Protein AF-A0A529NV01-F1 (afdb_monomer_lite)

Foldseek 3Di:
DLLVCVVPPDPVNVCCCVVPVVVVLLVVLVVVCVLQVDHSPDPVSSVVSVVLVCLLCVCVNCVVVVCVVVVHPHCDPVNSVVSVVVSVVVVVVVSVVSVVCVVPVPVVVVVVVVVPDD

Structure (mmCIF, N/CA/C/O backbone):
data_AF-A0A529NV01-F1
#
_entry.id   AF-A0A529NV01-F1
#
loop_
_atom_site.group_PDB
_atom_site.id
_atom_site.type_symbol
_atom_site.label_atom_id
_atom_site.label_alt_id
_atom_site.label_comp_id
_atom_site.label_asym_id
_atom_site.label_entity_id
_atom_site.label_seq_id
_atom_site.pdbx_PDB_ins_code
_atom_site.Cartn_x
_atom_site.Cartn_y
_atom_site.Cartn_z
_atom_site.occupancy
_atom_site.B_iso_or_equiv
_atom_site.auth_seq_id
_atom_site.auth_comp_id
_atom_site.auth_asym_id
_atom_site.auth_atom_id
_atom_site.pdbx_PDB_model_num
ATOM 1 N N . PHE A 1 1 ? 11.933 9.793 -12.035 1.00 50.94 1 PHE A N 1
ATOM 2 C CA . PHE A 1 1 ? 11.729 11.188 -11.596 1.00 50.94 1 PHE A CA 1
ATOM 3 C C . PHE A 1 1 ? 11.344 11.247 -10.118 1.00 50.94 1 PHE A C 1
ATOM 5 O O . PHE A 1 1 ? 12.206 11.589 -9.330 1.00 50.94 1 PHE A O 1
ATOM 12 N N . VAL A 1 2 ? 10.155 10.771 -9.715 1.00 54.41 2 VAL A N 1
ATOM 13 C CA . VAL A 1 2 ? 9.695 10.738 -8.300 1.00 54.41 2 VAL A CA 1
ATOM 14 C C . VAL A 1 2 ? 10.703 10.085 -7.344 1.00 54.41 2 VAL A C 1
ATOM 16 O O . VAL A 1 2 ? 10.987 10.621 -6.284 1.00 54.41 2 VAL A O 1
ATOM 19 N N . LEU A 1 3 ? 11.315 8.972 -7.754 1.00 52.94 3 LEU A N 1
ATOM 20 C CA . LEU A 1 3 ? 12.318 8.276 -6.947 1.0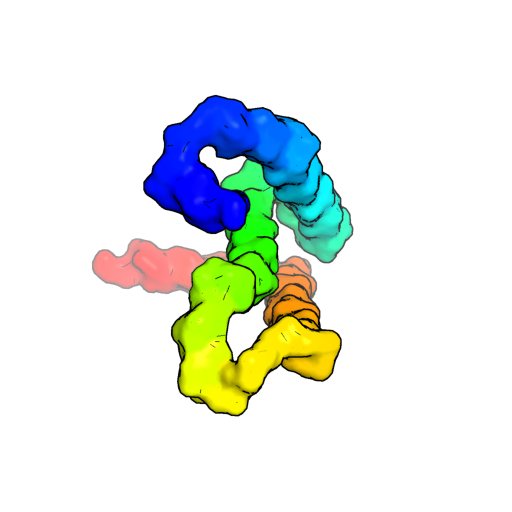0 52.94 3 LEU A CA 1
ATOM 21 C C . LEU A 1 3 ? 13.584 9.091 -6.660 1.00 52.94 3 LEU A C 1
ATOM 23 O O . LEU A 1 3 ? 14.123 9.036 -5.564 1.00 52.94 3 LEU A O 1
ATOM 27 N N . ARG A 1 4 ? 14.045 9.851 -7.658 1.00 58.09 4 ARG A N 1
ATOM 28 C CA . ARG A 1 4 ? 15.228 10.709 -7.551 1.00 58.09 4 ARG A CA 1
ATOM 29 C C . ARG A 1 4 ? 14.952 11.878 -6.607 1.00 58.09 4 ARG A C 1
ATOM 31 O O . ARG A 1 4 ? 15.805 12.198 -5.792 1.00 58.09 4 ARG A O 1
ATOM 38 N N . GLU A 1 5 ? 13.758 12.458 -6.700 1.00 54.69 5 GLU A N 1
ATOM 39 C CA . GLU A 1 5 ? 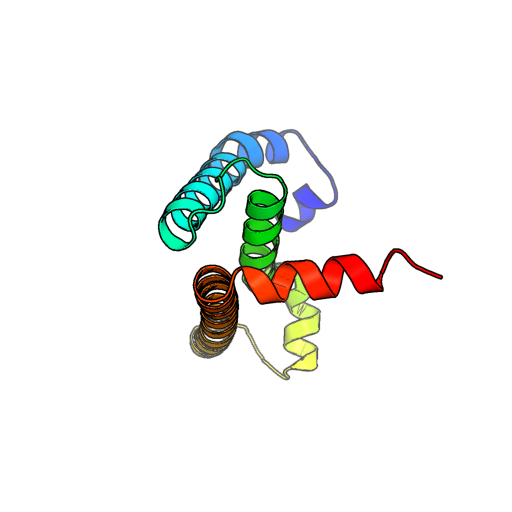13.312 13.557 -5.835 1.00 54.69 5 GLU A CA 1
ATOM 40 C C . GLU A 1 5 ? 13.086 13.101 -4.383 1.00 54.69 5 GLU A C 1
ATOM 42 O O . GLU A 1 5 ? 13.378 13.853 -3.467 1.00 54.69 5 GLU A O 1
ATOM 47 N N . LEU A 1 6 ? 12.643 11.859 -4.140 1.00 55.16 6 LEU A N 1
ATOM 48 C CA . LEU A 1 6 ? 12.535 11.306 -2.778 1.00 55.16 6 LEU A CA 1
ATOM 49 C C . LEU A 1 6 ? 13.902 11.075 -2.113 1.00 55.16 6 LEU A C 1
ATOM 51 O O . LEU A 1 6 ? 14.009 11.152 -0.894 1.00 55.16 6 LEU A O 1
ATOM 55 N N . SER A 1 7 ? 14.943 10.784 -2.899 1.00 52.03 7 SER A N 1
ATOM 56 C CA . SER A 1 7 ? 16.315 10.620 -2.397 1.00 52.03 7 SER A CA 1
ATOM 57 C C . SER A 1 7 ? 17.093 11.938 -2.305 1.00 52.03 7 SER A C 1
ATOM 59 O O . SER A 1 7 ? 18.062 12.007 -1.558 1.00 52.03 7 SER A O 1
ATOM 61 N N . HIS A 1 8 ? 16.690 12.965 -3.059 1.00 48.94 8 HIS A N 1
ATOM 62 C CA . HIS A 1 8 ? 17.265 14.313 -3.044 1.00 48.94 8 HIS A CA 1
ATOM 63 C C . HIS A 1 8 ? 16.117 15.332 -3.070 1.00 48.94 8 HIS A C 1
ATOM 65 O O . HIS A 1 8 ? 15.733 15.778 -4.154 1.00 48.94 8 HIS A O 1
ATOM 71 N N . PRO A 1 9 ? 15.531 15.662 -1.904 1.00 55.84 9 PRO A N 1
ATOM 72 C CA . PRO A 1 9 ? 14.368 16.536 -1.824 1.00 55.84 9 PRO A CA 1
ATOM 73 C C . PRO A 1 9 ? 14.652 17.900 -2.452 1.00 55.84 9 PRO A C 1
ATOM 75 O O . PRO A 1 9 ? 15.593 18.591 -2.064 1.00 55.84 9 PRO A O 1
ATOM 78 N N . THR A 1 10 ? 13.825 18.301 -3.414 1.00 64.44 10 THR A N 1
ATOM 79 C CA . THR A 1 10 ? 13.809 19.661 -3.968 1.00 64.44 10 THR A CA 1
ATOM 80 C C . THR A 1 10 ? 12.414 20.268 -3.819 1.00 64.44 10 THR A C 1
ATOM 82 O O . THR A 1 10 ? 11.451 19.561 -3.530 1.00 64.44 10 THR A O 1
ATOM 85 N N . ALA A 1 11 ? 12.251 21.562 -4.109 1.00 65.38 11 ALA A N 1
ATOM 86 C CA . ALA A 1 11 ? 10.942 22.229 -4.110 1.00 65.38 11 ALA A CA 1
ATOM 87 C C . ALA A 1 11 ? 9.910 21.613 -5.092 1.00 65.38 11 ALA A C 1
ATOM 89 O O . ALA A 1 11 ? 8.723 21.949 -5.055 1.00 65.38 11 ALA A O 1
ATOM 90 N N . ALA A 1 12 ? 10.334 20.729 -6.005 1.00 61.06 12 ALA A N 1
ATOM 91 C CA . ALA A 1 12 ? 9.426 19.933 -6.829 1.00 61.06 12 ALA A CA 1
ATOM 92 C C . ALA A 1 12 ? 8.773 18.789 -6.033 1.00 61.06 12 ALA A C 1
ATOM 94 O O . ALA A 1 12 ? 7.610 18.463 -6.285 1.00 61.06 12 ALA A O 1
ATOM 95 N N . LEU A 1 13 ? 9.481 18.221 -5.050 1.00 61.34 13 LEU A N 1
ATOM 96 C CA . LEU A 1 13 ? 8.941 17.209 -4.148 1.00 61.34 13 LEU A CA 1
ATOM 97 C C . LEU A 1 13 ? 7.818 17.794 -3.290 1.00 61.34 13 LEU A C 1
ATOM 99 O O . LEU A 1 13 ? 6.777 17.159 -3.193 1.00 61.34 13 LEU A O 1
ATOM 103 N N . ASP A 1 14 ? 7.969 19.015 -2.770 1.00 61.22 14 ASP A N 1
ATOM 104 C CA . ASP A 1 14 ? 6.941 19.663 -1.940 1.00 61.22 14 ASP A CA 1
ATOM 105 C C . ASP A 1 14 ? 5.622 19.868 -2.700 1.00 61.22 14 ASP A C 1
ATOM 107 O O . ASP A 1 14 ? 4.542 19.601 -2.174 1.00 61.22 14 ASP A O 1
ATOM 111 N N . ARG A 1 15 ? 5.690 20.266 -3.980 1.00 67.19 15 ARG A N 1
ATOM 112 C CA . ARG A 1 15 ? 4.496 20.407 -4.835 1.00 67.19 15 ARG A CA 1
ATOM 113 C C . ARG A 1 15 ? 3.840 19.065 -5.159 1.00 67.19 15 ARG A C 1
ATOM 115 O O . ARG A 1 15 ? 2.616 18.981 -5.166 1.00 67.19 15 ARG A O 1
ATOM 122 N N . ILE A 1 16 ? 4.627 18.020 -5.424 1.00 66.25 16 ILE A N 1
ATOM 123 C CA . ILE A 1 16 ? 4.105 16.662 -5.660 1.00 66.25 16 ILE A CA 1
ATOM 124 C C . ILE A 1 16 ? 3.514 16.087 -4.366 1.00 66.25 16 ILE A C 1
ATOM 126 O O . ILE A 1 16 ? 2.472 15.428 -4.394 1.00 66.25 16 ILE A O 1
ATOM 130 N N . TYR A 1 17 ? 4.154 16.364 -3.233 1.00 66.31 17 TYR A N 1
ATOM 131 C CA . TYR A 1 17 ? 3.722 15.912 -1.924 1.00 66.31 17 TYR A CA 1
ATOM 132 C C . TYR A 1 17 ? 2.374 16.534 -1.551 1.00 66.31 17 TYR A C 1
ATOM 134 O O . TYR A 1 17 ? 1.400 15.804 -1.370 1.00 66.31 17 TYR A O 1
ATOM 142 N N . ALA A 1 18 ? 2.294 17.868 -1.541 1.00 68.06 18 ALA A N 1
ATOM 143 C CA . ALA A 1 18 ? 1.076 18.600 -1.199 1.00 68.06 18 ALA A CA 1
ATOM 144 C C . ALA A 1 18 ? -0.039 18.426 -2.245 1.00 68.06 18 ALA A C 1
ATOM 1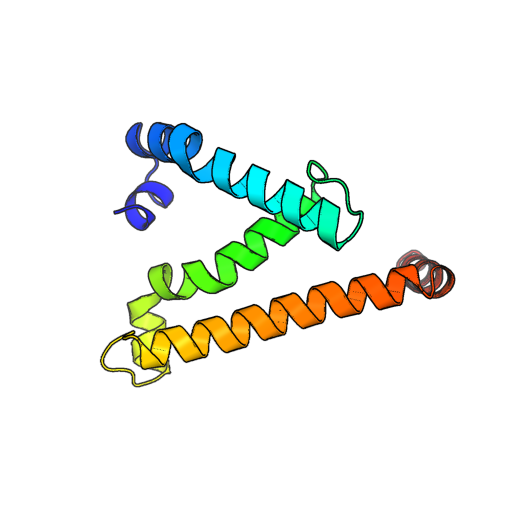46 O O . ALA A 1 18 ? -1.215 18.358 -1.900 1.00 68.06 18 ALA A O 1
ATOM 147 N N . GLY A 1 19 ? 0.314 18.347 -3.532 1.00 71.94 19 GLY A N 1
ATOM 148 C CA . GLY A 1 19 ? -0.666 18.294 -4.617 1.00 71.94 19 GLY A CA 1
ATOM 149 C C . GLY A 1 19 ? -1.238 16.904 -4.896 1.00 71.94 19 GLY A C 1
ATOM 150 O O . GLY A 1 19 ? -2.365 16.799 -5.372 1.00 71.94 19 GLY A O 1
ATOM 151 N N . VAL A 1 20 ? -0.478 15.834 -4.635 1.00 73.44 20 VAL A N 1
ATOM 152 C CA . VAL A 1 20 ? -0.849 14.474 -5.066 1.00 73.44 20 VAL A CA 1
ATOM 153 C C . VAL A 1 20 ? -0.687 13.451 -3.952 1.00 73.44 20 VAL A C 1
ATOM 155 O O . VAL A 1 20 ? -1.620 12.690 -3.694 1.00 73.44 20 VAL A O 1
ATOM 158 N N . PHE A 1 21 ? 0.469 13.405 -3.291 1.00 82.69 21 PHE A N 1
ATOM 159 C CA . PHE A 1 21 ? 0.777 12.323 -2.358 1.00 82.69 21 PHE A CA 1
ATOM 160 C C . PHE A 1 21 ? -0.070 12.382 -1.086 1.00 82.69 21 PHE A C 1
ATOM 162 O O . PHE A 1 21 ? -0.773 11.417 -0.789 1.00 82.69 21 PHE A O 1
ATOM 169 N N . GLU A 1 22 ? -0.044 13.505 -0.365 1.00 87.69 22 GLU A N 1
ATOM 170 C CA . GLU A 1 22 ? -0.800 13.666 0.879 1.00 87.69 22 GLU A CA 1
ATOM 171 C C . GLU A 1 22 ? -2.317 13.533 0.652 1.00 87.69 22 GLU A C 1
ATOM 173 O O . GLU A 1 22 ? -2.937 12.730 1.355 1.00 87.69 22 GLU A O 1
ATOM 178 N N . PRO A 1 23 ? -2.940 14.205 -0.343 1.00 90.88 23 PRO A N 1
ATOM 179 C CA . PRO A 1 23 ? -4.370 14.036 -0.601 1.00 90.88 23 PRO A CA 1
ATOM 180 C C . PRO A 1 23 ? -4.750 12.586 -0.930 1.00 90.88 23 PRO A C 1
ATOM 182 O O . PRO A 1 23 ? -5.780 12.090 -0.470 1.00 90.88 23 PRO A O 1
ATOM 185 N N . THR A 1 24 ? -3.909 11.883 -1.699 1.00 92.62 24 THR A N 1
ATOM 186 C CA . THR A 1 24 ? -4.143 10.474 -2.048 1.00 92.62 24 THR A CA 1
ATOM 187 C C . THR A 1 24 ? -4.010 9.572 -0.827 1.00 92.62 24 THR A C 1
ATOM 189 O O . THR A 1 24 ? -4.883 8.738 -0.591 1.00 92.62 24 THR A O 1
ATOM 192 N N . HIS A 1 25 ? -2.952 9.741 -0.030 1.00 95.94 25 HIS A N 1
ATOM 193 C CA . HIS A 1 25 ? -2.736 8.960 1.189 1.00 95.94 25 HIS A CA 1
ATOM 194 C C . HIS A 1 25 ? -3.884 9.157 2.182 1.00 95.94 25 HIS A C 1
ATOM 196 O O . HIS A 1 25 ? -4.475 8.173 2.622 1.00 95.94 25 HIS A O 1
ATOM 202 N N . ARG A 1 26 ? -4.296 10.406 2.428 1.00 96.75 26 ARG A N 1
ATOM 203 C CA . ARG A 1 26 ? -5.437 10.725 3.296 1.00 96.75 26 ARG A CA 1
ATOM 204 C C . ARG A 1 26 ? -6.727 10.070 2.807 1.00 96.75 26 ARG A C 1
ATOM 206 O O . ARG A 1 26 ? -7.466 9.483 3.593 1.00 96.75 26 ARG A O 1
ATOM 213 N N . ARG A 1 27 ? -6.986 10.099 1.495 1.00 96.69 27 ARG A N 1
ATOM 214 C CA . ARG A 1 27 ? -8.145 9.414 0.903 1.00 96.69 27 ARG A CA 1
ATOM 215 C C . ARG A 1 27 ? -8.111 7.906 1.131 1.00 96.69 27 ARG A C 1
ATOM 217 O O . ARG A 1 27 ? -9.145 7.323 1.444 1.00 96.69 27 ARG A O 1
ATOM 224 N N . LEU A 1 28 ? -6.945 7.284 1.002 1.00 97.25 28 LEU A N 1
ATOM 225 C CA . LEU A 1 28 ? -6.776 5.858 1.276 1.00 97.25 28 LEU A CA 1
ATOM 226 C C . LEU A 1 28 ? -6.963 5.536 2.767 1.00 97.25 28 LEU A C 1
ATOM 228 O O . LEU A 1 28 ? -7.600 4.533 3.077 1.00 97.25 28 LEU A O 1
ATOM 232 N N . CYS A 1 29 ? -6.516 6.402 3.681 1.00 98.31 29 CYS A N 1
ATOM 233 C CA . CYS A 1 29 ? -6.805 6.280 5.115 1.00 98.31 29 CYS A CA 1
ATOM 234 C C . CYS A 1 29 ? -8.310 6.344 5.417 1.00 98.31 29 CYS A C 1
ATOM 236 O O . CYS A 1 29 ? -8.806 5.530 6.188 1.00 98.31 29 CYS A O 1
ATOM 238 N N . MET A 1 30 ? -9.061 7.238 4.767 1.00 98.19 30 MET A N 1
ATOM 239 C CA . MET A 1 30 ? -10.524 7.297 4.926 1.00 98.19 30 MET A CA 1
ATOM 240 C C . MET A 1 30 ? -11.235 6.046 4.386 1.00 98.19 30 MET A C 1
ATOM 242 O O . MET A 1 30 ? -12.259 5.627 4.924 1.00 98.19 30 MET A O 1
ATOM 246 N N . ILE A 1 31 ? -10.724 5.437 3.312 1.00 97.81 31 ILE A N 1
ATOM 247 C CA . ILE A 1 31 ? -11.248 4.158 2.799 1.00 97.81 31 ILE A CA 1
ATOM 248 C C . ILE A 1 31 ? -10.926 3.026 3.782 1.00 97.81 31 ILE A C 1
ATOM 250 O O . ILE A 1 31 ? -11.771 2.172 4.045 1.00 97.81 31 ILE A O 1
ATOM 254 N N . TRP A 1 32 ? -9.720 3.035 4.349 1.00 97.38 32 TRP A N 1
ATOM 255 C CA . TRP A 1 32 ? -9.294 2.068 5.355 1.00 97.38 32 TRP A CA 1
ATOM 256 C C . TRP A 1 32 ? -10.176 2.101 6.604 1.00 97.38 32 TRP A C 1
ATOM 258 O O . TRP A 1 32 ? -10.621 1.053 7.074 1.00 97.38 32 TRP A O 1
ATOM 268 N N . GLU A 1 33 ? -10.465 3.298 7.111 1.00 97.19 33 GLU A N 1
ATOM 269 C CA . GLU A 1 33 ? -11.368 3.502 8.243 1.00 97.19 33 GLU A CA 1
ATOM 270 C C . GLU A 1 33 ? -12.758 2.935 7.957 1.00 97.19 33 GLU A C 1
ATOM 272 O O . GLU A 1 33 ? -13.278 2.162 8.754 1.00 97.19 33 GLU A O 1
ATOM 277 N N . GLN A 1 34 ? -13.328 3.215 6.784 1.00 96.50 34 GLN A N 1
ATOM 278 C CA . GLN A 1 34 ? -14.625 2.650 6.397 1.00 96.50 34 GLN A CA 1
ATOM 279 C C . GLN A 1 34 ? -14.616 1.116 6.331 1.00 96.50 34 GLN A C 1
ATOM 281 O O . GLN A 1 34 ? -15.613 0.480 6.662 1.00 96.50 34 GLN A O 1
ATOM 286 N N . ALA A 1 35 ? -13.500 0.512 5.916 1.00 94.62 35 ALA A N 1
ATOM 287 C CA . ALA A 1 35 ? -13.380 -0.937 5.794 1.00 94.62 35 ALA A CA 1
ATOM 288 C C . ALA A 1 35 ? -13.108 -1.652 7.130 1.00 94.62 35 ALA A C 1
ATOM 290 O O . ALA A 1 35 ? -13.374 -2.849 7.239 1.00 94.62 35 ALA A O 1
ATOM 291 N N . THR A 1 36 ? -12.536 -0.964 8.123 1.00 95.19 36 THR A N 1
ATOM 292 C CA . THR A 1 36 ? -11.975 -1.613 9.325 1.00 95.19 36 THR A CA 1
ATOM 293 C C . THR A 1 36 ? -12.446 -1.031 10.654 1.00 95.19 36 THR A C 1
ATOM 295 O O . THR A 1 36 ? -12.288 -1.683 11.683 1.00 95.19 36 THR A O 1
ATOM 298 N N . GLY A 1 37 ? -12.989 0.186 10.652 1.00 95.00 37 GLY A N 1
ATOM 299 C CA . GLY A 1 37 ? -13.276 0.979 11.847 1.00 95.00 37 GLY A CA 1
ATOM 300 C C . GLY A 1 37 ? -12.040 1.594 12.519 1.00 95.00 37 GLY A C 1
ATOM 301 O O . GLY A 1 37 ? -12.187 2.258 13.543 1.00 95.00 37 GLY A O 1
ATOM 302 N N . GLU A 1 38 ? -10.824 1.385 11.996 1.00 95.62 38 GLU A N 1
ATOM 303 C CA . GLU A 1 38 ? -9.613 2.015 12.540 1.00 95.62 38 GLU A CA 1
ATOM 304 C C . GLU A 1 38 ? -9.569 3.506 12.140 1.00 95.62 38 GLU A C 1
ATOM 306 O O . GLU A 1 38 ? -9.614 3.789 10.942 1.00 95.62 38 GLU A O 1
ATOM 311 N N . PRO A 1 39 ? -9.418 4.466 13.080 1.00 97.69 39 PRO A N 1
ATOM 312 C CA . PRO A 1 39 ? -9.494 5.893 12.754 1.00 97.69 39 PRO A CA 1
ATOM 313 C C . PRO A 1 39 ? -8.488 6.306 11.674 1.00 97.69 39 PRO A C 1
ATOM 315 O O . PRO A 1 39 ? -7.297 5.983 11.797 1.00 97.69 39 PRO A O 1
ATOM 318 N N . ALA A 1 40 ? -8.932 7.040 10.646 1.00 97.62 40 ALA A N 1
ATOM 319 C CA . ALA A 1 40 ? -8.109 7.367 9.474 1.00 97.62 40 ALA A CA 1
ATOM 320 C C . ALA A 1 40 ? -6.816 8.116 9.833 1.00 97.62 40 ALA A C 1
ATOM 322 O O . ALA A 1 40 ? -5.749 7.820 9.296 1.00 97.62 40 ALA A O 1
ATOM 323 N N . GLU A 1 41 ? -6.896 9.044 10.786 1.00 96.81 41 GLU A N 1
ATOM 324 C CA . GLU A 1 41 ? -5.761 9.880 11.196 1.00 96.81 41 GLU A CA 1
ATOM 325 C C . GLU A 1 41 ? -4.880 9.231 12.278 1.00 96.81 41 GLU A C 1
ATOM 327 O O . GLU A 1 41 ? -3.843 9.782 12.665 1.00 96.81 41 GLU A O 1
ATOM 332 N N . SER A 1 42 ? -5.236 8.031 12.753 1.00 97.94 42 SER A N 1
ATOM 333 C CA . SER A 1 42 ? -4.384 7.303 13.694 1.00 97.94 42 SER A CA 1
ATOM 334 C C . SER A 1 42 ? -3.033 6.972 13.051 1.00 97.94 42 SER A C 1
ATOM 336 O O . SER A 1 42 ? -2.939 6.666 11.860 1.00 97.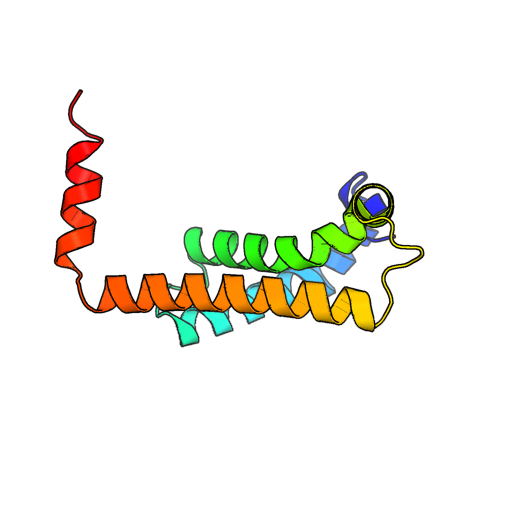94 42 SER A O 1
ATOM 338 N N . GLU A 1 43 ? -1.955 7.018 13.837 1.00 97.31 43 GLU A N 1
ATOM 339 C CA . GLU A 1 43 ? -0.619 6.652 13.347 1.00 97.31 43 GLU A CA 1
ATOM 340 C C . GLU A 1 43 ? -0.600 5.233 12.764 1.00 97.31 43 GLU A C 1
ATOM 342 O O . GLU A 1 43 ? -0.048 5.006 11.688 1.00 97.31 43 GLU A O 1
ATOM 347 N N . ARG A 1 44 ? -1.294 4.296 13.418 1.00 96.50 44 ARG A N 1
ATOM 348 C CA . ARG A 1 44 ? -1.432 2.913 12.957 1.00 96.50 44 ARG A CA 1
ATOM 349 C C . ARG A 1 44 ? -2.059 2.826 11.565 1.00 96.50 44 ARG A C 1
ATOM 351 O O . ARG A 1 44 ? -1.518 2.111 10.721 1.00 96.50 44 ARG A O 1
ATOM 358 N N . THR A 1 45 ? -3.156 3.541 11.305 1.00 97.81 45 THR A N 1
ATOM 359 C CA . THR A 1 45 ? -3.792 3.566 9.977 1.00 97.81 45 THR A CA 1
ATOM 360 C C . THR A 1 45 ? -2.859 4.184 8.943 1.00 97.81 45 THR A C 1
ATOM 362 O O . THR A 1 45 ? -2.629 3.582 7.895 1.00 97.81 45 THR A O 1
ATOM 365 N N . ARG A 1 46 ? -2.237 5.329 9.254 1.00 98.06 46 ARG A N 1
ATOM 366 C CA . ARG A 1 46 ? -1.308 6.002 8.333 1.00 98.06 46 ARG A CA 1
ATOM 367 C C . ARG A 1 46 ? -0.133 5.104 7.943 1.00 98.06 46 ARG A C 1
ATOM 369 O O . ARG A 1 46 ? 0.163 4.979 6.753 1.00 98.06 46 ARG A O 1
ATOM 376 N N . LEU A 1 47 ? 0.487 4.431 8.917 1.00 97.56 47 LEU A N 1
ATOM 377 C CA . LEU A 1 47 ? 1.554 3.454 8.679 1.00 97.56 47 LEU A CA 1
ATOM 378 C C . LEU A 1 47 ? 1.055 2.259 7.863 1.00 97.56 47 LEU A C 1
ATOM 380 O O . LEU A 1 47 ? 1.712 1.854 6.910 1.00 97.56 47 LEU A O 1
ATOM 384 N N . THR A 1 48 ? -0.124 1.730 8.187 1.00 97.44 48 THR A N 1
ATOM 385 C CA . THR A 1 48 ? -0.730 0.610 7.453 1.00 97.44 48 THR A CA 1
ATOM 386 C C . THR A 1 48 ? -0.972 0.959 5.982 1.00 97.44 48 THR A C 1
ATOM 388 O O . THR A 1 48 ? -0.671 0.172 5.089 1.00 97.44 48 THR A O 1
ATOM 391 N N . VAL A 1 49 ? -1.474 2.158 5.698 1.00 97.25 49 VAL A N 1
ATOM 392 C CA . VAL A 1 49 ? -1.691 2.609 4.321 1.00 97.25 49 VAL A CA 1
ATOM 393 C C . VAL A 1 49 ? -0.360 2.850 3.602 1.00 97.25 49 VAL A C 1
ATOM 395 O O . VAL A 1 49 ? -0.227 2.486 2.433 1.00 97.25 49 VAL A O 1
ATOM 398 N N . PHE A 1 50 ? 0.664 3.380 4.284 1.00 95.56 50 PHE A N 1
ATOM 399 C CA . PHE A 1 50 ? 2.000 3.504 3.693 1.00 95.56 50 PHE A CA 1
ATOM 400 C C . PHE A 1 50 ? 2.603 2.155 3.304 1.00 95.56 50 PHE A C 1
ATOM 402 O O . PHE A 1 50 ? 3.200 2.055 2.231 1.00 95.56 50 PHE A O 1
ATOM 409 N N . THR A 1 51 ? 2.439 1.113 4.122 1.00 96.00 51 THR A N 1
ATOM 410 C CA . THR A 1 51 ? 2.968 -0.216 3.785 1.00 96.00 51 THR A CA 1
ATOM 411 C C . THR A 1 51 ? 2.246 -0.820 2.582 1.00 96.00 51 THR A C 1
ATOM 413 O O . THR A 1 51 ? 2.917 -1.331 1.686 1.00 96.00 51 THR A O 1
ATOM 416 N N . LEU A 1 52 ? 0.918 -0.682 2.491 1.00 95.94 52 LEU A N 1
ATOM 417 C CA . LEU A 1 52 ? 0.131 -1.119 1.328 1.00 95.94 52 LEU A CA 1
ATOM 418 C C . LEU A 1 52 ? 0.559 -0.412 0.035 1.00 95.94 52 LEU A C 1
ATOM 420 O O . LEU A 1 52 ? 0.775 -1.059 -0.989 1.00 95.94 52 LEU A O 1
ATOM 424 N N . ILE A 1 53 ? 0.748 0.910 0.075 1.00 93.38 53 ILE A N 1
ATOM 425 C CA . ILE A 1 53 ? 1.276 1.668 -1.072 1.00 93.38 53 ILE A CA 1
ATOM 426 C C . ILE A 1 53 ? 2.690 1.181 -1.422 1.00 93.38 53 ILE A C 1
ATOM 428 O O . ILE A 1 53 ? 3.009 0.956 -2.594 1.00 93.38 53 ILE A O 1
ATOM 432 N N . GLY A 1 54 ? 3.533 0.985 -0.405 1.00 91.12 54 GLY A N 1
ATOM 433 C CA . GLY A 1 54 ? 4.911 0.525 -0.545 1.00 91.12 54 GLY A CA 1
ATOM 434 C C . GLY A 1 54 ? 5.029 -0.816 -1.267 1.00 91.12 54 GLY A C 1
ATOM 435 O O . GLY A 1 54 ? 5.917 -0.964 -2.106 1.00 91.12 54 GLY A O 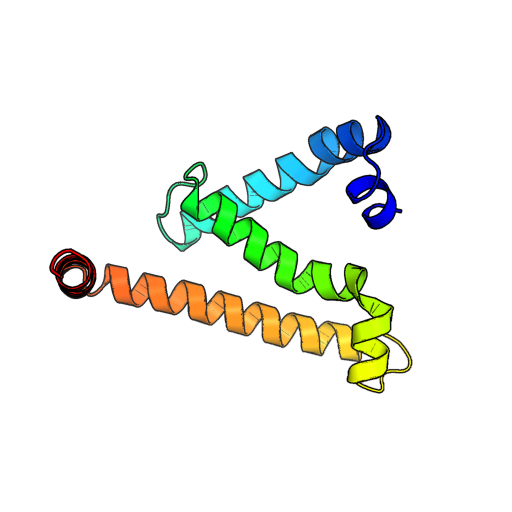1
ATOM 436 N N . GLN A 1 55 ? 4.103 -1.751 -1.024 1.00 94.88 55 GLN A N 1
ATOM 437 C CA . GLN A 1 55 ? 4.072 -3.054 -1.700 1.00 94.88 55 GLN A CA 1
ATOM 438 C C . GLN A 1 55 ? 4.039 -2.922 -3.227 1.00 94.88 55 GLN A C 1
ATOM 440 O O . GLN A 1 55 ? 4.746 -3.655 -3.909 1.00 94.88 55 GLN A O 1
ATOM 445 N N . VAL A 1 56 ? 3.281 -1.968 -3.775 1.00 92.62 56 VAL A N 1
ATOM 446 C CA . VAL A 1 56 ? 3.194 -1.749 -5.230 1.00 92.62 56 VAL A CA 1
ATOM 447 C C . VAL A 1 56 ? 4.324 -0.848 -5.726 1.00 92.62 56 VAL A C 1
ATOM 449 O O . VAL A 1 56 ? 4.921 -1.095 -6.777 1.00 92.62 56 VAL A O 1
ATOM 452 N N . ILE A 1 57 ? 4.633 0.214 -4.980 1.00 88.62 57 ILE A N 1
ATOM 453 C CA . ILE A 1 57 ? 5.642 1.198 -5.377 1.00 88.62 57 ILE A CA 1
ATOM 454 C C . ILE A 1 57 ? 7.040 0.577 -5.432 1.00 88.62 5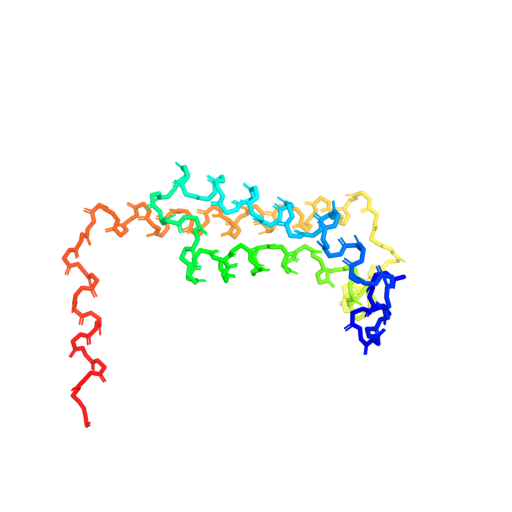7 ILE A C 1
ATOM 456 O O . ILE A 1 57 ? 7.799 0.913 -6.343 1.00 88.62 57 ILE A O 1
ATOM 460 N N . TYR A 1 58 ? 7.365 -0.373 -4.550 1.00 89.06 58 TYR A N 1
ATOM 461 C CA . TYR A 1 58 ? 8.663 -1.051 -4.526 1.00 89.06 58 TYR A CA 1
ATOM 462 C C . TYR A 1 58 ? 9.061 -1.641 -5.887 1.00 89.06 58 TYR A C 1
ATOM 464 O O . TYR A 1 58 ? 10.212 -1.503 -6.291 1.00 89.06 58 TYR A O 1
ATOM 472 N N . PHE A 1 59 ? 8.116 -2.195 -6.653 1.00 92.56 59 PHE A N 1
ATOM 473 C CA . PHE A 1 59 ? 8.383 -2.749 -7.990 1.00 92.56 59 PHE A CA 1
ATOM 474 C C . PHE A 1 59 ? 8.815 -1.694 -9.019 1.00 92.56 59 PHE A C 1
ATOM 476 O O . PHE A 1 59 ? 9.463 -2.024 -10.011 1.00 92.56 59 PHE A O 1
ATOM 483 N N . ARG A 1 60 ? 8.501 -0.415 -8.777 1.00 86.81 60 ARG A N 1
ATOM 484 C CA . ARG A 1 60 ? 9.030 0.717 -9.551 1.00 86.81 60 ARG A CA 1
ATOM 485 C C . ARG A 1 60 ? 10.381 1.192 -9.019 1.00 86.81 60 ARG A C 1
ATOM 487 O O . ARG A 1 60 ? 11.255 1.501 -9.820 1.00 86.81 60 ARG A O 1
ATOM 494 N N . ILE A 1 61 ? 10.548 1.252 -7.693 1.00 83.81 61 ILE A N 1
ATOM 495 C CA . ILE A 1 61 ? 11.793 1.690 -7.031 1.00 83.81 61 ILE A CA 1
ATOM 496 C C . ILE A 1 61 ? 12.936 0.720 -7.345 1.00 83.81 61 ILE A C 1
ATOM 498 O O . ILE A 1 61 ? 13.968 1.101 -7.887 1.00 83.81 61 ILE A O 1
ATOM 502 N N . GLY A 1 62 ? 12.732 -0.550 -7.005 1.00 88.25 62 GLY A N 1
ATOM 503 C CA . GLY A 1 62 ? 13.701 -1.632 -7.116 1.00 88.25 62 GLY A CA 1
ATOM 504 C C . GLY A 1 62 ? 13.622 -2.377 -8.442 1.00 88.25 62 GLY A C 1
ATOM 505 O O . GLY A 1 62 ? 13.993 -3.547 -8.480 1.00 88.25 62 GLY A O 1
ATOM 506 N N . ARG A 1 63 ? 13.121 -1.739 -9.511 1.00 91.19 63 ARG A N 1
ATOM 507 C CA . ARG A 1 63 ? 12.822 -2.386 -10.801 1.00 91.19 63 ARG A CA 1
ATOM 508 C C . ARG A 1 63 ? 13.967 -3.268 -11.299 1.00 91.19 63 ARG A C 1
ATOM 510 O O . ARG A 1 63 ? 13.735 -4.424 -11.629 1.00 91.19 63 ARG A O 1
ATOM 517 N N . GLU A 1 64 ? 15.193 -2.750 -11.299 1.00 93.25 64 GLU A N 1
ATOM 518 C CA . GLU A 1 64 ? 16.372 -3.485 -11.778 1.00 93.25 64 GLU A CA 1
ATOM 519 C C . GLU A 1 64 ? 16.679 -4.725 -10.928 1.00 93.25 64 GLU A C 1
ATOM 521 O O . GLU A 1 64 ? 16.930 -5.808 -11.458 1.00 93.25 64 GLU A O 1
ATOM 526 N N . ALA A 1 65 ? 16.599 -4.601 -9.601 1.00 95.12 65 ALA A N 1
ATOM 527 C CA . ALA A 1 65 ? 16.810 -5.725 -8.693 1.00 95.12 65 ALA A CA 1
ATOM 528 C C . ALA A 1 65 ? 15.718 -6.794 -8.858 1.00 95.12 65 ALA A C 1
ATOM 530 O O . ALA A 1 65 ? 16.026 -7.984 -8.942 1.00 95.12 65 ALA A O 1
ATOM 531 N N . VAL A 1 66 ? 14.454 -6.368 -8.960 1.00 96.75 66 VAL A N 1
ATOM 532 C CA . VAL A 1 66 ? 13.308 -7.254 -9.193 1.00 96.75 66 VAL A CA 1
ATOM 533 C C . VAL A 1 66 ? 13.464 -7.986 -10.520 1.00 96.75 66 VAL A C 1
ATOM 535 O O . VAL A 1 66 ? 13.418 -9.211 -10.538 1.00 96.75 66 VAL A O 1
ATOM 538 N N . MET A 1 67 ? 13.696 -7.273 -11.622 1.00 97.56 67 MET A N 1
ATOM 539 C CA . MET A 1 67 ? 13.822 -7.887 -12.945 1.00 97.56 67 MET A CA 1
ATOM 540 C C . MET A 1 67 ? 14.961 -8.900 -12.997 1.00 97.56 67 MET A C 1
ATOM 542 O O . MET A 1 67 ? 14.758 -10.022 -13.460 1.00 97.56 67 MET A O 1
ATOM 546 N N . ARG A 1 68 ? 16.127 -8.554 -12.435 1.00 97.88 68 ARG A N 1
ATOM 547 C CA . ARG A 1 68 ? 17.269 -9.471 -12.350 1.00 97.88 68 ARG A CA 1
ATOM 548 C C . ARG A 1 68 ? 16.953 -10.714 -11.523 1.00 97.88 68 ARG A C 1
ATOM 550 O O . ARG A 1 68 ? 17.343 -11.811 -11.909 1.00 97.88 68 ARG A O 1
ATOM 557 N N . ARG A 1 69 ? 16.260 -10.562 -10.391 1.00 98.00 69 ARG A N 1
ATOM 558 C CA . ARG A 1 69 ? 15.904 -11.689 -9.516 1.00 98.00 69 ARG A CA 1
ATOM 559 C C . ARG A 1 69 ? 14.849 -12.598 -10.140 1.00 98.00 69 ARG A C 1
ATOM 561 O O . ARG A 1 69 ? 14.944 -13.813 -9.997 1.00 98.00 69 ARG A O 1
ATOM 568 N N . MET A 1 70 ? 13.854 -12.007 -10.791 1.00 98.19 70 MET A N 1
ATOM 569 C CA . MET A 1 70 ? 12.714 -12.719 -11.366 1.00 98.19 70 MET A CA 1
ATOM 570 C C . MET A 1 70 ? 13.001 -13.277 -12.765 1.00 98.19 70 MET A C 1
ATOM 572 O O . MET A 1 70 ? 12.202 -14.054 -13.281 1.00 98.19 70 MET A O 1
ATOM 576 N N . GLY A 1 71 ? 14.116 -12.880 -13.389 1.00 97.94 71 GLY A N 1
ATOM 577 C CA . GLY A 1 71 ? 14.431 -13.234 -14.774 1.00 97.94 71 GLY A CA 1
ATOM 578 C C . GLY A 1 71 ? 13.484 -12.578 -15.783 1.00 97.94 71 GLY A C 1
ATOM 579 O O . GLY A 1 71 ? 13.268 -13.113 -16.867 1.00 97.94 71 GLY A O 1
ATOM 580 N N . TRP A 1 72 ? 12.875 -11.446 -15.425 1.00 97.94 72 TRP A N 1
ATOM 581 C CA . TRP A 1 72 ? 11.924 -10.748 -16.288 1.00 97.94 72 TRP A CA 1
ATOM 582 C C . TRP A 1 72 ? 12.645 -9.804 -17.244 1.00 97.94 72 TRP A C 1
ATOM 584 O O . TRP A 1 72 ? 13.517 -9.041 -16.828 1.00 97.94 72 TRP A O 1
ATOM 594 N N . ARG A 1 73 ? 12.238 -9.811 -18.521 1.00 96.81 73 ARG A N 1
ATOM 595 C CA . ARG A 1 73 ? 12.734 -8.851 -19.523 1.00 96.81 73 ARG A CA 1
ATOM 596 C C . ARG A 1 73 ? 12.181 -7.447 -19.286 1.00 96.81 73 ARG A C 1
ATOM 598 O O . ARG A 1 73 ? 12.866 -6.464 -19.546 1.00 96.81 73 ARG A O 1
ATOM 605 N N . GLU A 1 74 ? 10.955 -7.353 -18.789 1.00 95.44 74 GLU A N 1
ATOM 606 C CA . GLU A 1 74 ? 10.298 -6.110 -18.400 1.00 95.44 74 GLU A CA 1
ATOM 607 C C . GLU A 1 74 ? 9.188 -6.392 -17.385 1.00 95.44 74 GLU A C 1
ATOM 609 O O . GLU A 1 74 ? 8.814 -7.542 -17.177 1.00 95.44 74 GLU A O 1
ATOM 614 N N . ILE A 1 75 ? 8.664 -5.340 -16.755 1.00 93.62 75 ILE A N 1
ATOM 615 C CA . ILE A 1 75 ? 7.417 -5.417 -15.990 1.00 93.62 75 ILE A CA 1
ATOM 616 C C . ILE A 1 75 ? 6.310 -4.918 -16.924 1.00 93.62 75 ILE A C 1
ATOM 618 O O . ILE A 1 75 ? 6.053 -3.714 -16.973 1.00 93.62 75 ILE A O 1
ATOM 622 N N . GLY A 1 76 ? 5.746 -5.834 -17.716 1.00 94.88 76 GLY A N 1
ATOM 623 C CA . GLY A 1 76 ? 4.620 -5.575 -18.611 1.00 94.88 76 GLY A CA 1
ATOM 624 C C . GLY A 1 76 ? 3.279 -5.846 -17.929 1.00 94.88 76 GLY A C 1
ATOM 625 O O . GLY A 1 76 ? 3.205 -6.007 -16.710 1.00 94.88 76 GLY A O 1
ATOM 626 N N . GLU A 1 77 ? 2.201 -5.916 -18.710 1.00 97.12 77 GLU A N 1
ATOM 627 C CA . GLU A 1 77 ? 0.850 -6.168 -18.186 1.00 97.12 77 GLU A CA 1
ATOM 628 C C . GLU A 1 77 ? 0.754 -7.496 -17.421 1.00 97.12 77 GLU A C 1
ATOM 630 O O . GLU A 1 77 ? 0.166 -7.549 -16.340 1.00 97.12 77 GLU A O 1
ATOM 635 N N . ALA A 1 78 ? 1.390 -8.554 -17.932 1.00 97.81 78 ALA A N 1
ATOM 636 C CA . ALA A 1 78 ? 1.375 -9.874 -17.306 1.00 97.81 78 ALA A CA 1
ATOM 637 C C . ALA A 1 78 ? 2.096 -9.886 -15.947 1.00 97.81 78 ALA A C 1
ATOM 639 O O . ALA A 1 78 ? 1.616 -10.484 -14.983 1.00 97.81 78 ALA A O 1
ATOM 640 N N . GLU A 1 79 ? 3.245 -9.222 -15.838 1.00 98.06 79 GLU A N 1
ATOM 641 C CA . GLU A 1 79 ? 3.988 -9.092 -14.583 1.00 98.06 79 GLU A CA 1
ATOM 642 C C . GLU A 1 79 ? 3.254 -8.182 -13.599 1.00 98.06 79 GLU A C 1
ATOM 644 O O . GLU A 1 79 ? 3.155 -8.510 -12.416 1.00 98.06 79 GLU A O 1
ATOM 649 N N . ALA A 1 80 ? 2.687 -7.074 -14.082 1.00 96.00 80 ALA A N 1
ATOM 650 C CA . ALA A 1 80 ? 1.885 -6.170 -13.269 1.00 96.00 80 ALA A CA 1
ATOM 651 C C . ALA A 1 80 ? 0.659 -6.881 -12.679 1.00 96.00 80 ALA A C 1
ATOM 653 O O . ALA A 1 80 ? 0.385 -6.718 -11.491 1.00 96.00 80 ALA A O 1
ATOM 654 N N . ALA A 1 81 ? -0.026 -7.728 -13.455 1.00 97.94 81 ALA A N 1
ATOM 655 C CA . ALA A 1 81 ? -1.148 -8.527 -12.968 1.00 97.94 81 ALA A CA 1
ATOM 656 C C . ALA A 1 81 ? -0.739 -9.474 -11.825 1.00 97.94 81 ALA A C 1
ATOM 658 O O . ALA A 1 81 ? -1.456 -9.580 -10.832 1.00 97.94 81 ALA A O 1
ATOM 659 N N . LYS A 1 82 ? 0.445 -10.101 -11.909 1.00 98.12 82 LYS A N 1
ATOM 660 C CA . LYS A 1 82 ? 0.989 -10.943 -10.823 1.00 98.12 82 LYS A CA 1
ATOM 661 C C . LYS A 1 82 ? 1.254 -10.129 -9.556 1.00 98.12 82 LYS A C 1
ATOM 663 O O . LYS A 1 82 ? 0.925 -10.574 -8.462 1.00 98.12 82 LYS A O 1
ATOM 668 N N . VAL A 1 83 ? 1.828 -8.932 -9.694 1.00 97.31 83 VAL A N 1
ATOM 669 C CA . VAL A 1 83 ? 2.078 -8.030 -8.557 1.00 97.31 83 VAL A CA 1
ATOM 670 C C . VAL A 1 83 ? 0.768 -7.588 -7.907 1.00 97.31 83 VAL A C 1
ATOM 672 O O . VAL A 1 83 ? 0.657 -7.620 -6.683 1.00 97.31 83 VAL A O 1
ATOM 675 N N . VAL A 1 84 ? -0.229 -7.212 -8.715 1.00 97.06 84 VAL A N 1
ATOM 676 C CA . VAL A 1 84 ? -1.560 -6.824 -8.227 1.00 97.06 84 VAL A CA 1
ATOM 677 C C . VAL A 1 84 ? -2.215 -7.977 -7.476 1.00 97.06 84 VAL A C 1
ATOM 679 O O . VAL A 1 84 ? -2.695 -7.748 -6.373 1.00 97.06 84 VAL A O 1
ATOM 682 N N . ALA A 1 85 ? -2.170 -9.202 -8.008 1.00 98.31 85 ALA A N 1
ATOM 683 C CA . ALA A 1 85 ? -2.729 -10.373 -7.334 1.00 98.31 85 ALA A CA 1
ATOM 684 C C . ALA A 1 85 ? -2.142 -10.550 -5.922 1.00 98.31 85 ALA A C 1
ATOM 686 O O . ALA A 1 85 ? -2.886 -10.588 -4.947 1.00 98.31 85 ALA A O 1
ATOM 687 N N . ILE A 1 86 ? -0.811 -10.524 -5.788 1.00 98.38 86 ILE A N 1
ATOM 688 C CA . ILE A 1 86 ? -0.147 -10.660 -4.481 1.00 98.38 86 ILE A CA 1
ATOM 689 C C . ILE A 1 86 ? -0.471 -9.491 -3.537 1.00 98.38 86 ILE A C 1
ATOM 691 O O . ILE A 1 86 ? -0.697 -9.698 -2.345 1.00 98.38 86 ILE A O 1
ATOM 695 N N . ALA A 1 87 ? -0.507 -8.252 -4.036 1.00 97.69 87 ALA A N 1
ATOM 696 C CA . ALA A 1 87 ? -0.870 -7.096 -3.215 1.00 97.69 87 ALA A CA 1
ATOM 697 C C . ALA A 1 87 ? -2.330 -7.173 -2.725 1.00 97.69 87 ALA A C 1
ATOM 699 O O . ALA A 1 87 ? -2.613 -6.861 -1.567 1.00 97.69 87 ALA A O 1
ATOM 700 N N . SER A 1 88 ? -3.249 -7.634 -3.577 1.00 97.81 88 SER A N 1
ATOM 701 C CA . SER A 1 88 ? -4.654 -7.867 -3.231 1.00 97.81 88 SER A CA 1
ATOM 702 C C . SER A 1 88 ? -4.826 -8.992 -2.209 1.00 97.81 88 SER A C 1
ATOM 704 O O . SER A 1 88 ? -5.624 -8.844 -1.280 1.00 97.81 88 SER A O 1
ATOM 706 N N . ASP A 1 89 ? -4.056 -10.074 -2.321 1.00 98.38 89 ASP A N 1
ATOM 707 C CA . ASP A 1 89 ? -4.060 -11.163 -1.339 1.00 98.38 89 ASP A CA 1
ATOM 708 C C . ASP A 1 89 ? -3.567 -10.675 0.028 1.00 98.38 89 ASP A C 1
ATOM 710 O O . ASP A 1 89 ? -4.204 -10.926 1.054 1.00 98.38 89 ASP A O 1
ATOM 714 N N . ASN A 1 90 ? -2.485 -9.891 0.051 1.00 98.19 90 ASN A N 1
ATOM 715 C CA . ASN A 1 90 ? -1.968 -9.288 1.280 1.00 98.19 90 ASN A CA 1
ATOM 716 C C . ASN A 1 90 ? -2.995 -8.353 1.934 1.00 98.19 90 ASN A C 1
ATOM 718 O O . ASN A 1 90 ? -3.227 -8.438 3.141 1.00 98.19 90 ASN A O 1
ATOM 722 N N . LEU A 1 91 ? -3.644 -7.490 1.144 1.00 97.25 91 LEU A N 1
ATOM 723 C CA . LEU A 1 91 ? -4.723 -6.626 1.622 1.00 97.25 91 LEU A CA 1
ATOM 724 C C . LEU A 1 91 ? -5.867 -7.456 2.222 1.00 97.25 91 LEU A C 1
ATOM 726 O O . LEU A 1 91 ? -6.326 -7.176 3.330 1.00 97.25 91 LEU A O 1
ATOM 730 N N . SER A 1 92 ? -6.288 -8.510 1.525 1.00 97.38 92 SER A N 1
ATOM 731 C CA . SER A 1 92 ? -7.357 -9.403 1.977 1.00 97.38 92 SER A CA 1
ATOM 732 C C . SER A 1 92 ? -7.005 -10.080 3.302 1.00 97.38 92 SER A C 1
ATOM 734 O O . SER A 1 92 ? -7.827 -10.104 4.219 1.00 97.38 92 SER A O 1
ATOM 736 N N . ALA A 1 93 ? -5.765 -10.551 3.458 1.00 97.19 93 ALA A N 1
ATOM 737 C CA . ALA A 1 93 ? -5.275 -11.125 4.709 1.00 97.19 93 ALA A CA 1
ATOM 738 C C . ALA A 1 93 ? -5.276 -10.100 5.859 1.00 97.19 93 ALA A C 1
ATOM 740 O O . ALA A 1 93 ? -5.697 -10.411 6.976 1.00 97.19 93 ALA A O 1
ATOM 741 N N . MET A 1 94 ? -4.867 -8.855 5.593 1.00 96.06 94 MET A N 1
ATOM 742 C CA . MET A 1 94 ? -4.865 -7.779 6.591 1.00 96.06 94 MET A CA 1
ATOM 743 C C . MET A 1 94 ? -6.273 -7.406 7.070 1.00 96.06 94 MET A C 1
ATOM 745 O O . MET A 1 94 ? -6.457 -7.122 8.260 1.00 96.06 94 MET A O 1
ATOM 749 N N . LEU A 1 95 ? -7.253 -7.405 6.164 1.00 95.44 95 LEU A N 1
ATOM 750 C CA . LEU A 1 95 ? -8.662 -7.171 6.486 1.00 95.44 95 LEU A CA 1
ATOM 751 C C . LEU A 1 95 ? -9.261 -8.363 7.244 1.00 95.44 95 LEU A C 1
ATOM 753 O O . LEU A 1 95 ? -9.936 -8.180 8.257 1.00 95.44 95 LEU A O 1
ATOM 757 N N . ALA A 1 96 ? -8.964 -9.593 6.816 1.00 94.75 96 ALA A N 1
ATOM 758 C CA . ALA A 1 96 ? -9.410 -10.805 7.497 1.00 94.75 96 ALA A CA 1
ATOM 759 C C . ALA A 1 96 ? -8.911 -10.861 8.949 1.00 94.75 96 ALA A C 1
ATOM 761 O O . ALA A 1 96 ? -9.699 -11.125 9.857 1.00 94.75 96 ALA A O 1
ATOM 762 N N . ALA A 1 97 ? -7.638 -10.533 9.191 1.00 94.00 97 ALA A N 1
ATOM 763 C CA . ALA A 1 97 ? -7.066 -10.486 10.536 1.00 94.00 97 ALA A CA 1
ATOM 764 C C . ALA A 1 97 ? -7.806 -9.500 11.461 1.00 94.00 97 ALA A C 1
ATOM 766 O O . ALA A 1 97 ? -8.048 -9.802 12.630 1.00 94.00 97 ALA A O 1
ATOM 767 N N . ARG A 1 98 ? -8.231 -8.345 10.935 1.00 90.75 98 ARG A N 1
ATOM 768 C CA . ARG A 1 98 ? -9.006 -7.343 11.690 1.00 90.75 98 ARG A CA 1
ATOM 769 C C . ARG A 1 98 ? -10.429 -7.793 11.960 1.00 90.75 98 ARG A C 1
ATOM 771 O O . ARG A 1 98 ? -10.911 -7.657 13.079 1.00 90.75 98 ARG A O 1
ATOM 778 N N . ASN A 1 99 ? -11.059 -8.422 10.975 1.00 86.25 99 ASN A N 1
ATOM 779 C CA . ASN A 1 99 ? -12.372 -9.027 11.148 1.00 86.25 99 ASN A CA 1
ATOM 780 C C . ASN A 1 99 ? -12.366 -10.147 12.198 1.00 86.25 99 ASN A C 1
ATOM 782 O O . ASN A 1 99 ? -13.367 -10.352 12.879 1.00 86.25 99 ASN A O 1
ATOM 786 N N . LEU A 1 100 ? -11.269 -10.896 12.329 1.00 81.94 100 LEU A N 1
ATOM 787 C CA . LEU A 1 100 ? -11.109 -11.896 13.387 1.00 81.94 100 LEU A CA 1
ATOM 788 C C . LEU A 1 100 ? -10.910 -11.239 14.759 1.00 81.94 100 LEU A C 1
ATOM 790 O O . LEU A 1 100 ? -11.555 -11.650 15.720 1.00 81.94 100 LEU A O 1
ATOM 794 N N . ALA A 1 101 ? -10.082 -10.194 14.847 1.00 77.62 101 ALA A N 1
ATOM 795 C CA . ALA A 1 101 ? -9.868 -9.447 16.088 1.00 77.62 101 ALA A CA 1
ATOM 796 C C . ALA A 1 101 ? -11.158 -8.780 16.599 1.00 77.62 101 ALA A C 1
ATOM 798 O O . ALA A 1 101 ? -11.467 -8.875 17.784 1.00 77.62 101 ALA A O 1
ATOM 799 N N . ALA A 1 102 ? -11.953 -8.185 15.703 1.00 79.19 102 ALA A N 1
ATOM 800 C CA . ALA A 1 102 ? -13.252 -7.601 16.038 1.00 79.19 102 ALA A CA 1
ATOM 801 C C . ALA A 1 102 ? -14.255 -8.648 16.556 1.00 79.19 102 ALA A C 1
ATOM 803 O O . ALA A 1 102 ? -15.053 -8.358 17.444 1.00 79.19 102 ALA A O 1
ATOM 804 N N . ARG A 1 103 ? -14.195 -9.884 16.038 1.00 75.31 103 ARG A N 1
ATOM 805 C CA . ARG A 1 103 ? -15.035 -11.007 16.490 1.00 75.31 103 ARG A CA 1
ATOM 806 C C . ARG A 1 103 ? -14.559 -11.646 17.797 1.00 75.31 103 ARG A C 1
ATOM 808 O O . ARG A 1 103 ? -15.359 -12.302 18.456 1.00 75.31 103 ARG A O 1
ATOM 815 N N . ASN A 1 104 ? -13.288 -11.484 18.174 1.00 73.69 104 ASN A N 1
ATOM 816 C CA . ASN A 1 104 ? -12.717 -12.070 19.390 1.00 73.69 104 ASN A CA 1
ATOM 817 C C . ASN A 1 104 ? -11.871 -11.058 20.196 1.00 73.69 104 ASN A C 1
ATOM 819 O O . ASN A 1 104 ? -10.645 -11.197 20.283 1.00 73.69 104 ASN A O 1
ATOM 823 N N . PRO A 1 105 ? -12.506 -10.050 20.824 1.00 62.00 105 PRO A N 1
ATOM 824 C CA . PRO A 1 105 ? -11.801 -8.983 21.538 1.00 62.00 105 PRO A CA 1
ATOM 825 C C . PRO A 1 105 ? -10.992 -9.471 22.757 1.00 62.00 105 PRO A C 1
ATOM 827 O O . PRO A 1 105 ? -10.028 -8.819 23.153 1.00 62.00 105 PRO A O 1
ATOM 830 N N . ALA A 1 106 ? -11.315 -10.640 23.324 1.00 60.38 106 ALA A N 1
ATOM 831 C CA . ALA A 1 106 ? -10.631 -11.202 24.493 1.00 60.38 106 ALA A CA 1
ATOM 832 C C . ALA A 1 106 ? -9.259 -11.846 24.188 1.00 60.38 106 ALA A C 1
ATOM 834 O O . ALA A 1 106 ? -8.440 -11.994 25.096 1.00 60.38 106 ALA A O 1
ATOM 835 N N . ALA A 1 107 ? -8.964 -12.207 22.933 1.00 57.19 107 ALA A N 1
ATOM 836 C CA . ALA A 1 107 ? -7.685 -12.831 22.571 1.00 57.19 107 ALA A CA 1
ATOM 837 C C . ALA A 1 107 ? -6.516 -11.825 22.486 1.00 57.19 107 ALA A C 1
ATOM 839 O O . ALA A 1 107 ? -5.368 -12.187 22.747 1.00 57.19 107 ALA A O 1
ATOM 840 N N . GLY A 1 108 ? -6.797 -10.551 22.181 1.00 49.97 108 GLY A N 1
ATOM 841 C CA . GLY A 1 108 ? -5.777 -9.500 22.051 1.00 49.97 108 GLY A CA 1
ATOM 842 C C . GLY A 1 108 ? -5.147 -9.067 23.381 1.00 49.97 108 GLY A C 1
ATOM 843 O O . GLY A 1 108 ? -3.966 -8.730 23.432 1.00 49.97 108 GLY A O 1
ATOM 844 N N . THR A 1 109 ? -5.895 -9.145 24.486 1.00 49.59 109 THR A N 1
ATOM 845 C CA . THR A 1 109 ? -5.411 -8.761 25.825 1.00 49.59 109 THR A CA 1
ATOM 846 C C . THR A 1 109 ? -4.399 -9.763 26.398 1.00 49.59 109 THR A C 1
ATOM 848 O O . THR A 1 109 ? -3.552 -9.399 27.213 1.00 49.59 109 THR A O 1
ATOM 851 N N . VAL A 1 110 ? -4.434 -11.027 25.958 1.00 48.38 110 VAL A N 1
ATOM 852 C CA . VAL A 1 110 ? -3.534 -12.080 26.463 1.00 48.38 110 VAL A CA 1
ATOM 853 C C . VAL A 1 110 ? -2.124 -11.964 25.868 1.00 48.38 110 VAL A C 1
ATOM 855 O O . VAL A 1 110 ? -1.154 -12.259 26.566 1.00 48.38 110 VAL A O 1
ATOM 858 N N . ALA A 1 111 ? -1.988 -11.483 24.627 1.00 49.81 111 ALA A N 1
ATOM 859 C CA . ALA A 1 111 ? -0.685 -11.252 23.995 1.00 49.81 111 ALA A CA 1
ATOM 860 C C . ALA A 1 111 ? 0.071 -10.083 24.656 1.00 49.81 111 ALA A C 1
ATOM 862 O O . ALA A 1 111 ? 1.220 -10.248 25.056 1.00 49.81 111 ALA A O 1
ATOM 863 N N . ALA A 1 112 ? -0.611 -8.958 24.907 1.00 46.66 112 ALA A N 1
ATOM 864 C CA . ALA A 1 112 ? -0.018 -7.795 25.576 1.00 46.66 112 ALA A CA 1
ATOM 865 C C . ALA A 1 112 ? 0.421 -8.082 27.028 1.00 46.66 112 ALA A C 1
ATOM 867 O O . ALA A 1 112 ? 1.360 -7.474 27.534 1.00 46.66 112 ALA A O 1
ATOM 868 N N . ARG A 1 113 ? -0.218 -9.043 27.712 1.00 45.47 113 ARG A N 1
ATOM 869 C CA . ARG A 1 113 ? 0.151 -9.420 29.087 1.00 45.47 113 ARG A CA 1
ATOM 870 C C . ARG A 1 113 ? 1.397 -10.313 29.161 1.00 45.47 113 ARG A C 1
ATOM 872 O O . ARG A 1 113 ? 1.988 -10.408 30.235 1.00 45.47 113 ARG A O 1
ATOM 879 N N . LYS A 1 114 ? 1.795 -10.968 28.061 1.00 46.59 114 LYS A N 1
ATOM 880 C CA . LYS A 1 114 ? 2.981 -11.844 28.025 1.00 46.59 114 LYS A CA 1
ATOM 881 C C . LYS A 1 114 ? 4.293 -11.107 27.735 1.00 46.59 114 LYS A C 1
ATOM 883 O O . LYS A 1 114 ? 5.335 -11.633 28.096 1.00 46.59 114 LYS A O 1
ATOM 888 N N . GLU A 1 115 ? 4.255 -9.899 27.173 1.00 52.31 115 GLU A N 1
ATOM 889 C CA . GLU A 1 115 ? 5.468 -9.110 26.876 1.00 52.31 115 GLU A CA 1
ATOM 890 C C . GLU A 1 115 ? 5.905 -8.182 28.029 1.00 52.31 115 GLU A C 1
ATOM 892 O O . GLU A 1 115 ? 7.008 -7.653 28.009 1.00 52.31 115 GLU A O 1
ATOM 897 N N . GLY A 1 116 ? 5.078 -8.016 29.070 1.00 44.59 116 GLY A N 1
ATOM 898 C CA . GLY A 1 116 ? 5.348 -7.129 30.216 1.00 44.59 116 GLY A CA 1
ATOM 899 C C . GLY A 1 116 ? 5.858 -7.809 31.495 1.00 44.59 116 GLY A C 1
ATOM 900 O O . GLY A 1 116 ? 5.809 -7.199 32.562 1.00 44.59 116 GLY A O 1
ATOM 901 N N . LYS A 1 117 ? 6.283 -9.076 31.436 1.00 45.53 117 LYS A N 1
ATOM 902 C CA . LYS A 1 117 ? 6.913 -9.778 32.568 1.00 45.53 117 LYS A CA 1
ATOM 903 C C . LYS A 1 117 ? 8.101 -10.610 32.088 1.00 45.53 117 LYS A C 1
ATOM 905 O O . LYS A 1 117 ? 7.962 -11.808 31.854 1.00 45.53 117 LYS A O 1
ATOM 910 N N . SER A 1 118 ? 9.260 -9.970 31.995 1.00 41.94 118 SER A N 1
ATOM 911 C CA . SER A 1 118 ? 10.557 -10.592 32.261 1.00 41.94 118 SER A CA 1
ATOM 912 C C . SER A 1 118 ? 11.525 -9.556 32.801 1.00 41.94 118 SER A C 1
ATOM 914 O O . SER A 1 118 ? 11.354 -8.367 32.461 1.00 41.94 118 SER A O 1
#

Secondary structure (DSSP, 8-state):
-HHHHHHS--HHHHHHIIIIIHHHHHHHHHHHHHHH---TTSHHHHHHHHHHHHHHHHHHHTHHHHHHHHT-S---HHHHHHHHHHHHHHHHHHHHHHHHHHH-HHHHHHHHHHSS--

Radius of gyration: 18.2 Å; chains: 1; bounding box: 32×36×52 Å

pLDDT: mean 83.28, std 18.4, range [41.94, 98.38]

Sequence (118 aa):
FVLRELSHPTAALDRIYAGVFEPTHRRLCMIWEQATGEPAESERTRLTVFTLIGQVIYFRIGREAVMRRMGWREIGEAEAAKVVAIASDNLSAMLAARNLAARNPAAGTVAARKEGKS